Protein AF-A0A1C3NTG1-F1 (afdb_monomer_lite)

pLDDT: mean 83.84, std 12.1, range [39.91, 94.12]

Structure (mmCIF, N/CA/C/O backbone):
data_AF-A0A1C3NTG1-F1
#
_entry.id   AF-A0A1C3NTG1-F1
#
loop_
_atom_site.group_PDB
_atom_site.id
_atom_site.type_symbol
_atom_site.label_atom_id
_atom_s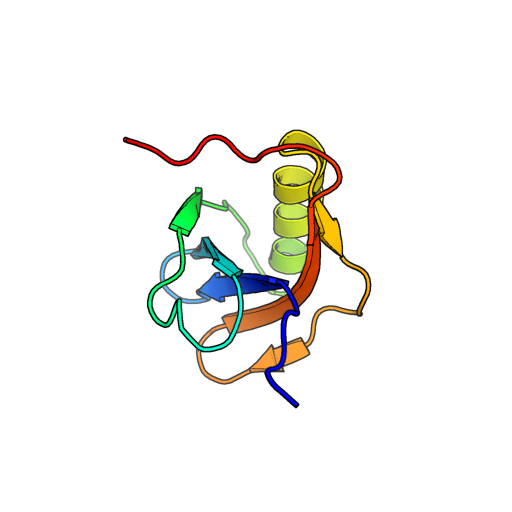ite.label_alt_id
_atom_site.label_comp_id
_atom_site.la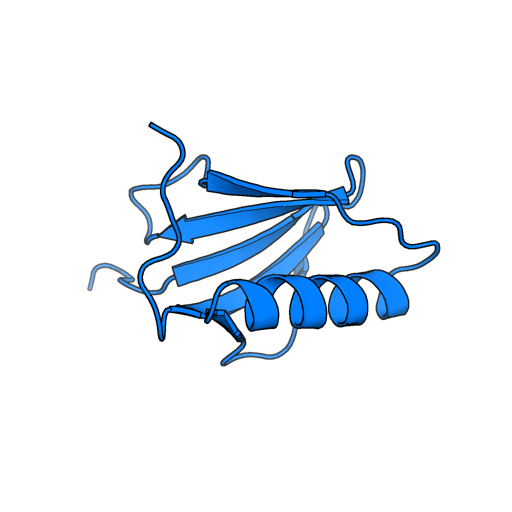bel_asym_id
_atom_site.label_entity_id
_atom_site.label_seq_id
_atom_site.pdbx_PDB_ins_code
_atom_site.Cartn_x
_atom_site.Cartn_y
_atom_site.Cartn_z
_atom_site.occupancy
_atom_site.B_iso_or_equiv
_atom_site.auth_seq_id
_atom_site.auth_comp_id
_atom_site.auth_asym_id
_atom_site.auth_atom_id
_atom_site.pdbx_PDB_model_num
ATOM 1 N N . MET A 1 1 ? -0.823 -3.431 23.908 1.00 46.12 1 MET A N 1
ATOM 2 C CA . MET A 1 1 ? -0.893 -2.183 23.130 1.00 46.12 1 MET A CA 1
ATOM 3 C C . MET A 1 1 ? -1.034 -2.677 21.710 1.00 46.12 1 MET A C 1
ATOM 5 O O . MET A 1 1 ? -0.072 -3.222 21.204 1.00 46.12 1 MET A O 1
ATOM 9 N N . THR A 1 2 ? -2.258 -2.753 21.194 1.00 51.28 2 THR A N 1
ATOM 10 C CA . THR A 1 2 ? -2.502 -3.223 19.825 1.00 51.28 2 THR A CA 1
ATOM 11 C C . THR A 1 2 ? -1.867 -2.198 18.901 1.00 51.28 2 THR A C 1
ATOM 13 O O . THR A 1 2 ? -2.177 -1.014 19.033 1.00 51.28 2 THR A O 1
ATOM 16 N N . ASP A 1 3 ? -0.933 -2.615 18.052 1.00 57.22 3 ASP A N 1
ATOM 17 C CA . ASP A 1 3 ? -0.361 -1.729 17.044 1.00 57.22 3 ASP A CA 1
ATOM 18 C C . ASP A 1 3 ? -1.491 -1.397 16.053 1.00 57.22 3 ASP A C 1
ATOM 20 O O . ASP A 1 3 ? -1.857 -2.191 15.190 1.00 57.22 3 ASP A O 1
ATOM 24 N N . THR A 1 4 ? -2.130 -0.242 16.253 1.00 68.38 4 THR A N 1
ATOM 25 C CA . THR A 1 4 ? -3.209 0.293 15.399 1.00 68.38 4 THR A CA 1
ATOM 26 C C . THR A 1 4 ? -2.652 0.952 14.134 1.00 68.38 4 THR A C 1
ATOM 28 O O . THR A 1 4 ? -3.352 1.702 13.459 1.00 68.38 4 THR A O 1
ATOM 31 N N . ASN A 1 5 ? -1.367 0.755 13.853 1.00 83.06 5 ASN A N 1
ATOM 32 C CA . ASN A 1 5 ? -0.703 1.400 12.740 1.00 83.06 5 ASN A CA 1
ATOM 33 C C . ASN A 1 5 ? -1.143 0.741 11.429 1.00 83.06 5 ASN A C 1
ATOM 35 O O . ASN A 1 5 ? -1.270 -0.482 11.335 1.00 83.06 5 ASN A O 1
ATOM 39 N N . THR A 1 6 ? -1.383 1.572 10.421 1.00 88.88 6 THR A N 1
ATOM 40 C CA . THR A 1 6 ? -1.598 1.116 9.052 1.00 88.88 6 THR A CA 1
ATOM 41 C C . THR A 1 6 ? -0.248 1.057 8.353 1.00 88.88 6 THR A C 1
ATOM 43 O O . THR A 1 6 ? 0.628 1.898 8.571 1.00 88.88 6 THR A O 1
ATOM 46 N N . TYR A 1 7 ? -0.065 0.062 7.500 1.00 90.50 7 TYR A N 1
ATOM 47 C CA . TYR A 1 7 ? 1.174 -0.149 6.773 1.00 90.50 7 TYR A CA 1
ATOM 48 C C . TYR A 1 7 ? 0.900 -0.296 5.284 1.00 90.50 7 TYR A C 1
ATOM 50 O O . TYR A 1 7 ? -0.125 -0.842 4.884 1.00 90.50 7 TYR A O 1
ATOM 58 N N . ALA A 1 8 ? 1.834 0.172 4.465 1.00 92.38 8 ALA A N 1
ATOM 59 C CA . ALA A 1 8 ? 1.896 -0.156 3.056 1.00 92.38 8 ALA A CA 1
ATOM 60 C C . ALA A 1 8 ? 2.998 -1.188 2.826 1.00 92.38 8 ALA A C 1
ATOM 62 O O . ALA A 1 8 ? 4.122 -1.036 3.308 1.00 92.38 8 ALA A O 1
ATOM 63 N N . TYR A 1 9 ? 2.664 -2.225 2.069 1.00 93.00 9 TYR A N 1
ATOM 64 C CA . TYR A 1 9 ? 3.592 -3.251 1.625 1.00 93.00 9 TYR A CA 1
ATOM 65 C C . TYR A 1 9 ? 3.603 -3.302 0.103 1.00 93.00 9 TYR A C 1
ATOM 67 O O . TYR A 1 9 ? 2.544 -3.310 -0.520 1.00 93.00 9 TYR A O 1
ATOM 75 N N . VAL A 1 10 ? 4.789 -3.343 -0.491 1.00 93.25 10 VAL A N 1
ATOM 76 C CA . VAL A 1 10 ? 4.982 -3.530 -1.929 1.00 93.25 10 VAL A CA 1
ATOM 77 C C . VAL A 1 10 ? 5.691 -4.853 -2.126 1.00 93.25 10 VAL A C 1
ATOM 79 O O . VAL A 1 10 ? 6.838 -5.009 -1.711 1.00 93.25 10 VAL A O 1
ATOM 82 N N . ASP A 1 11 ? 5.008 -5.786 -2.768 1.00 91.56 11 ASP A N 1
ATOM 83 C CA . ASP A 1 11 ? 5.548 -7.097 -3.091 1.00 91.56 11 ASP A CA 1
ATOM 84 C C . ASP A 1 11 ? 6.547 -6.975 -4.254 1.00 91.56 11 ASP A C 1
ATOM 86 O O . ASP A 1 11 ? 6.227 -6.419 -5.303 1.00 91.56 11 ASP A O 1
ATOM 90 N N . ALA A 1 12 ? 7.782 -7.443 -4.073 1.00 88.12 12 ALA A N 1
ATOM 91 C CA . ALA A 1 12 ? 8.840 -7.272 -5.070 1.00 88.12 12 ALA A CA 1
ATOM 92 C C . ALA A 1 12 ? 8.707 -8.220 -6.274 1.00 88.12 12 ALA A C 1
ATOM 94 O O . ALA A 1 12 ? 9.296 -7.944 -7.319 1.00 88.12 12 ALA A O 1
ATOM 95 N N . ASP A 1 13 ? 7.956 -9.316 -6.140 1.00 88.38 13 ASP A N 1
ATOM 96 C CA . ASP A 1 13 ? 7.770 -10.314 -7.196 1.00 88.38 13 ASP A CA 1
ATOM 97 C C . ASP A 1 13 ? 6.561 -9.982 -8.083 1.00 88.38 13 ASP A C 1
ATOM 99 O O . ASP A 1 13 ? 6.599 -10.143 -9.304 1.00 88.38 13 ASP A O 1
ATOM 103 N N . THR A 1 14 ? 5.476 -9.504 -7.474 1.00 90.94 14 THR A N 1
ATOM 104 C CA . THR A 1 14 ? 4.201 -9.196 -8.144 1.00 90.94 14 THR A CA 1
ATOM 105 C C . THR A 1 14 ? 3.994 -7.708 -8.404 1.00 90.94 14 THR A C 1
ATOM 107 O O . THR A 1 14 ? 3.147 -7.349 -9.225 1.00 90.94 14 THR A O 1
ATOM 110 N N . LEU A 1 15 ? 4.765 -6.851 -7.729 1.00 91.38 15 LEU A N 1
ATOM 111 C CA . LEU A 1 15 ? 4.627 -5.393 -7.723 1.00 91.38 15 LEU A CA 1
ATOM 112 C C . LEU A 1 15 ? 3.278 -4.904 -7.177 1.00 91.38 15 LEU A C 1
ATOM 114 O O . LEU A 1 15 ? 2.898 -3.750 -7.389 1.00 91.38 15 LEU A O 1
ATOM 118 N N . ASP A 1 16 ? 2.544 -5.767 -6.474 1.00 94.12 16 ASP A N 1
ATOM 119 C CA . ASP A 1 16 ? 1.280 -5.409 -5.844 1.00 94.12 16 ASP A CA 1
ATOM 120 C C . ASP A 1 16 ? 1.533 -4.544 -4.601 1.00 94.12 16 ASP A C 1
ATOM 122 O O . ASP A 1 16 ? 2.360 -4.869 -3.746 1.00 94.12 16 ASP A O 1
ATOM 126 N N . VAL A 1 17 ? 0.779 -3.451 -4.484 1.00 92.56 17 VAL A N 1
ATOM 127 C CA . VAL A 1 17 ? 0.766 -2.585 -3.302 1.00 92.56 17 VAL A CA 1
ATOM 128 C C . VAL A 1 17 ? -0.423 -2.953 -2.438 1.00 92.56 17 VAL A C 1
ATOM 130 O O . VAL A 1 17 ? -1.570 -2.934 -2.896 1.00 92.56 17 VAL A O 1
ATOM 133 N N . ARG A 1 18 ? -0.152 -3.258 -1.173 1.00 93.19 18 ARG A N 1
ATOM 134 C CA . ARG A 1 18 ? -1.143 -3.637 -0.171 1.00 93.19 18 ARG A CA 1
ATOM 135 C C . ARG A 1 18 ? -1.167 -2.639 0.968 1.00 93.19 18 ARG A C 1
ATOM 137 O O . ARG A 1 18 ? -0.118 -2.192 1.418 1.00 93.19 18 ARG A O 1
ATOM 144 N N . ILE A 1 19 ? -2.365 -2.335 1.450 1.00 91.06 19 ILE A N 1
ATOM 145 C CA . ILE A 1 19 ? -2.574 -1.599 2.695 1.00 91.06 19 ILE A CA 1
ATOM 146 C C . ILE A 1 19 ? -3.014 -2.591 3.763 1.00 91.06 19 ILE A C 1
ATOM 148 O O . ILE A 1 19 ? -4.050 -3.230 3.604 1.00 91.06 19 ILE A O 1
ATOM 152 N N . ILE A 1 20 ? -2.229 -2.691 4.829 1.00 89.81 20 ILE A N 1
ATOM 153 C CA . ILE A 1 20 ? -2.448 -3.563 5.981 1.00 89.81 20 ILE A CA 1
ATOM 154 C C . ILE A 1 20 ? -2.892 -2.701 7.161 1.00 89.81 20 ILE A C 1
ATOM 156 O O . ILE A 1 20 ? -2.148 -1.820 7.591 1.00 89.81 20 ILE A O 1
ATOM 160 N N . ARG A 1 21 ? -4.094 -2.930 7.690 1.00 87.75 21 ARG A N 1
ATOM 161 C CA . ARG A 1 21 ? -4.671 -2.125 8.783 1.00 87.75 21 ARG A CA 1
ATOM 162 C C . ARG A 1 21 ? -4.569 -2.843 10.131 1.00 87.75 21 ARG A C 1
ATOM 164 O O . ARG A 1 21 ? -5.494 -3.541 10.546 1.00 87.75 21 ARG A O 1
ATOM 171 N N . GLY A 1 22 ? -3.463 -2.618 10.841 1.00 81.00 22 GLY A N 1
ATOM 172 C CA . GLY A 1 22 ? -3.177 -3.241 12.138 1.00 81.00 22 GLY A CA 1
ATOM 173 C C . GLY A 1 22 ? -2.916 -4.753 12.062 1.00 81.00 22 GLY A C 1
ATOM 174 O O . GLY A 1 22 ? -3.023 -5.372 11.007 1.00 81.00 22 GLY A O 1
ATOM 175 N N . GLU A 1 23 ? -2.584 -5.373 13.201 1.00 70.50 23 GLU A N 1
ATOM 176 C CA . GLU A 1 23 ? -2.198 -6.802 13.264 1.00 70.50 23 GLU A CA 1
ATOM 177 C C . GLU A 1 23 ? -3.300 -7.790 12.841 1.00 70.50 23 GLU A C 1
ATOM 179 O O . GLU A 1 23 ? -3.003 -8.926 12.480 1.00 70.50 23 GLU A O 1
ATOM 184 N N . ALA A 1 24 ? -4.573 -7.389 12.902 1.00 74.06 24 ALA A N 1
ATOM 185 C CA . ALA A 1 24 ? -5.687 -8.264 12.537 1.00 74.06 24 ALA A CA 1
ATOM 186 C C . ALA A 1 24 ? -5.827 -8.456 11.015 1.00 74.06 24 ALA A C 1
ATOM 188 O O . ALA A 1 24 ? -6.452 -9.421 10.579 1.00 74.06 24 ALA A O 1
ATOM 189 N N . ASP A 1 25 ? -5.259 -7.549 10.220 1.00 77.44 25 ASP A N 1
ATOM 190 C CA . ASP A 1 25 ? -5.382 -7.519 8.765 1.00 77.44 25 ASP A CA 1
ATOM 191 C C . ASP A 1 25 ? -4.152 -8.161 8.109 1.00 77.44 25 ASP A C 1
ATOM 193 O O . ASP A 1 25 ? -3.332 -7.507 7.479 1.00 77.44 25 ASP A O 1
ATOM 197 N N . THR A 1 26 ? -3.973 -9.470 8.287 1.00 71.06 26 THR A N 1
ATOM 198 C CA . THR A 1 26 ? -2.732 -10.152 7.874 1.00 71.06 26 THR A CA 1
ATOM 199 C C . THR A 1 26 ? -2.528 -10.236 6.360 1.00 71.06 26 THR A C 1
ATOM 201 O O . THR A 1 26 ? -1.398 -10.405 5.910 1.00 71.06 26 THR A O 1
ATOM 204 N N . GLU A 1 27 ? -3.601 -10.157 5.569 1.00 78.31 27 GLU A N 1
ATOM 205 C CA . GLU A 1 27 ? -3.521 -10.216 4.101 1.00 78.31 27 GLU A CA 1
ATOM 206 C C . GLU A 1 27 ? -3.318 -8.835 3.465 1.00 78.31 27 GLU A C 1
ATOM 208 O O . GLU A 1 27 ? -2.628 -8.721 2.447 1.00 78.31 27 GLU A O 1
ATOM 213 N N . GLY A 1 28 ? -3.872 -7.783 4.075 1.00 84.00 28 GLY A N 1
ATOM 214 C CA . GLY A 1 28 ? -3.928 -6.453 3.485 1.00 84.00 28 GLY A CA 1
ATOM 215 C C . GLY A 1 28 ? -4.877 -6.364 2.286 1.00 84.00 28 GLY A C 1
ATOM 216 O O . GLY A 1 28 ? -5.207 -7.340 1.616 1.00 84.00 28 GLY A O 1
ATOM 217 N N . THR A 1 29 ? -5.310 -5.149 1.968 1.00 88.94 29 THR A N 1
ATOM 218 C CA . THR A 1 29 ? -6.080 -4.867 0.750 1.00 88.94 29 THR A CA 1
ATOM 219 C C . THR A 1 29 ? -5.133 -4.485 -0.380 1.00 88.94 29 THR A C 1
ATOM 221 O O . THR A 1 29 ? -4.390 -3.515 -0.236 1.00 88.94 29 THR A O 1
ATOM 224 N N . ILE A 1 30 ? -5.179 -5.186 -1.518 1.00 90.50 30 ILE A N 1
ATOM 225 C CA . ILE A 1 30 ? -4.467 -4.750 -2.730 1.00 90.50 30 ILE A CA 1
ATOM 226 C C . ILE A 1 30 ? -5.137 -3.481 -3.256 1.00 90.50 30 ILE A C 1
ATOM 228 O O . ILE A 1 30 ? -6.315 -3.488 -3.609 1.00 90.50 30 ILE A O 1
ATOM 232 N N . VAL A 1 31 ? -4.372 -2.396 -3.318 1.00 89.50 31 VAL A N 1
ATOM 233 C CA . VAL A 1 31 ? -4.850 -1.081 -3.769 1.00 89.50 31 VAL A CA 1
ATOM 234 C C . VAL A 1 31 ? -4.336 -0.699 -5.152 1.00 89.50 31 VAL A C 1
ATOM 236 O O . VAL A 1 31 ? -4.806 0.266 -5.750 1.00 89.50 31 VAL A O 1
ATOM 239 N N . GLY A 1 32 ? -3.388 -1.464 -5.684 1.00 90.44 32 GLY A N 1
ATOM 240 C CA . GLY A 1 32 ? -2.886 -1.291 -7.036 1.00 90.44 32 GLY A CA 1
ATOM 241 C C . GLY A 1 32 ? -1.675 -2.166 -7.312 1.00 90.44 32 GLY A C 1
ATOM 242 O O . GLY A 1 32 ? -1.186 -2.872 -6.433 1.00 90.44 32 GLY A O 1
ATOM 243 N N . ARG A 1 33 ? -1.194 -2.088 -8.550 1.00 92.75 33 ARG A N 1
ATOM 244 C CA . ARG A 1 33 ? 0.032 -2.735 -9.012 1.00 92.75 33 ARG A CA 1
ATOM 245 C C . ARG A 1 33 ? 0.950 -1.686 -9.614 1.00 92.75 33 ARG A C 1
ATOM 247 O O . ARG A 1 33 ? 0.483 -0.826 -10.363 1.00 92.75 33 ARG A O 1
ATOM 254 N N . LEU A 1 34 ? 2.229 -1.757 -9.277 1.00 92.19 34 LEU A N 1
ATOM 255 C CA . LEU A 1 34 ? 3.255 -0.862 -9.792 1.00 92.19 34 LEU A CA 1
ATOM 256 C C . LEU A 1 34 ? 3.887 -1.436 -11.057 1.00 92.19 34 LEU A C 1
ATOM 258 O O . LEU A 1 34 ? 3.949 -2.646 -11.252 1.00 92.19 34 LEU A O 1
ATOM 262 N N . ASP A 1 35 ? 4.391 -0.536 -11.890 1.00 87.12 35 ASP A N 1
ATOM 263 C CA . ASP A 1 35 ? 5.278 -0.851 -13.003 1.00 87.12 35 ASP A CA 1
ATOM 264 C C . ASP A 1 35 ? 6.594 -0.113 -12.734 1.00 87.12 35 ASP A C 1
ATOM 266 O O . ASP A 1 35 ? 6.668 1.112 -12.846 1.00 87.12 35 ASP A O 1
ATOM 270 N N . ALA A 1 36 ? 7.599 -0.837 -12.241 1.00 81.62 36 ALA A N 1
ATOM 271 C CA . ALA A 1 36 ? 8.888 -0.268 -11.865 1.00 81.62 36 ALA A CA 1
ATOM 272 C C . ALA A 1 36 ? 10.022 -1.248 -12.182 1.00 81.62 36 ALA A C 1
ATOM 274 O O . ALA A 1 36 ? 9.893 -2.455 -11.982 1.00 81.62 36 ALA A O 1
ATOM 275 N N . ALA A 1 37 ? 11.139 -0.713 -12.677 1.00 78.69 37 ALA A N 1
ATOM 276 C CA . ALA A 1 37 ? 12.283 -1.504 -13.131 1.00 78.69 37 ALA A CA 1
ATOM 277 C C . ALA A 1 37 ? 13.267 -1.870 -12.003 1.00 78.69 37 ALA A C 1
ATOM 279 O O . ALA A 1 37 ? 14.036 -2.821 -12.139 1.00 78.69 37 ALA A O 1
ATOM 280 N N . ASP A 1 38 ? 13.260 -1.115 -10.902 1.00 79.38 38 ASP A N 1
ATOM 281 C CA . ASP A 1 38 ? 14.220 -1.235 -9.806 1.00 79.38 38 ASP A CA 1
ATOM 282 C C . ASP A 1 38 ? 13.633 -0.766 -8.462 1.00 79.38 38 ASP A C 1
ATOM 284 O O . ASP A 1 38 ? 12.570 -0.148 -8.397 1.00 79.38 38 ASP A O 1
ATOM 288 N N . ARG A 1 39 ? 14.322 -1.096 -7.359 1.00 74.50 39 ARG A N 1
ATOM 289 C CA . ARG A 1 39 ? 13.840 -0.835 -5.989 1.00 74.50 39 ARG A CA 1
ATOM 290 C C . ARG A 1 39 ? 13.640 0.652 -5.660 1.00 74.50 39 ARG A C 1
ATOM 292 O O . ARG A 1 39 ? 12.596 0.968 -5.096 1.00 74.50 39 ARG A O 1
ATOM 299 N N . PRO A 1 40 ? 14.556 1.575 -6.012 1.00 81.44 40 PRO A N 1
ATOM 300 C CA . PRO A 1 40 ? 14.305 3.007 -5.842 1.00 81.44 40 PRO A CA 1
ATOM 301 C C . PRO A 1 40 ? 13.056 3.484 -6.595 1.00 81.44 40 PRO A C 1
ATOM 303 O O . PRO A 1 40 ? 12.259 4.255 -6.054 1.00 81.44 40 PRO A O 1
ATOM 306 N N . ALA A 1 41 ? 12.851 2.985 -7.819 1.00 86.88 41 ALA A N 1
ATOM 307 C CA . ALA A 1 41 ? 11.652 3.282 -8.592 1.00 86.88 41 ALA A CA 1
ATOM 308 C C . ALA A 1 41 ? 10.375 2.708 -7.947 1.00 86.88 41 ALA A C 1
ATOM 310 O O . ALA A 1 41 ? 9.321 3.335 -8.051 1.00 86.88 41 ALA A O 1
ATOM 311 N N . LEU A 1 42 ? 10.454 1.572 -7.239 1.00 86.75 42 LEU A N 1
ATOM 312 C CA . LEU A 1 42 ? 9.315 0.993 -6.515 1.00 86.75 42 LEU A CA 1
ATOM 313 C C . LEU A 1 42 ? 8.824 1.886 -5.378 1.00 86.75 42 LEU A C 1
ATOM 315 O O . LEU A 1 42 ? 7.624 2.139 -5.309 1.00 86.75 42 LEU A O 1
ATOM 319 N N . SER A 1 43 ? 9.715 2.396 -4.519 1.00 89.31 43 SER A N 1
ATOM 320 C CA . SER A 1 43 ? 9.306 3.308 -3.439 1.00 89.31 43 SER A CA 1
ATOM 321 C C . SER A 1 43 ? 8.666 4.584 -3.988 1.00 89.31 43 SER A C 1
ATOM 323 O O . SER A 1 43 ? 7.608 4.992 -3.519 1.00 89.31 43 SER A O 1
ATOM 325 N N . GLU A 1 44 ? 9.239 5.167 -5.048 1.00 91.00 44 GLU A N 1
ATOM 326 C CA . GLU A 1 44 ? 8.682 6.380 -5.657 1.00 91.00 44 GLU A CA 1
ATOM 327 C C . GLU A 1 44 ? 7.316 6.119 -6.317 1.00 91.00 44 GLU A C 1
ATOM 329 O O . GLU A 1 44 ? 6.392 6.932 -6.212 1.00 91.00 44 GLU A O 1
ATOM 334 N N . ALA A 1 45 ? 7.163 4.986 -7.008 1.00 91.88 45 ALA A N 1
ATOM 335 C CA . ALA A 1 45 ? 5.899 4.601 -7.626 1.00 91.88 45 ALA A CA 1
ATOM 336 C C . ALA A 1 45 ? 4.820 4.300 -6.573 1.00 91.88 45 ALA A C 1
ATOM 338 O O . ALA A 1 45 ? 3.668 4.708 -6.741 1.00 91.88 45 ALA A O 1
ATOM 339 N N . ALA A 1 46 ? 5.199 3.651 -5.469 1.00 92.06 46 ALA A N 1
AT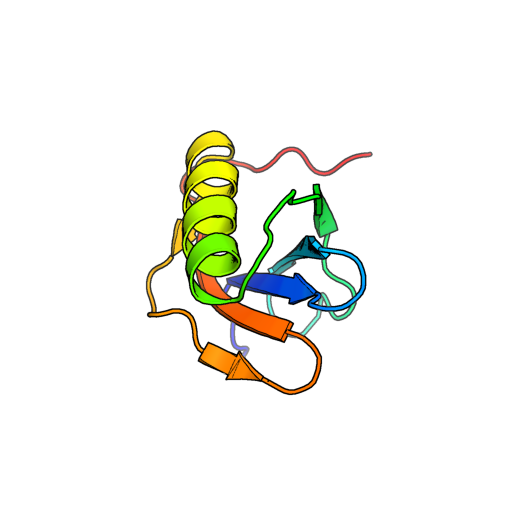OM 340 C CA . ALA A 1 46 ? 4.320 3.398 -4.338 1.00 92.06 46 ALA A CA 1
ATOM 341 C C . ALA A 1 46 ? 3.855 4.707 -3.691 1.00 92.06 46 ALA A C 1
ATOM 343 O O . ALA A 1 46 ? 2.656 4.884 -3.501 1.00 92.06 46 ALA A O 1
ATOM 344 N N . ASP A 1 47 ? 4.758 5.659 -3.442 1.00 91.94 47 ASP A N 1
ATOM 345 C CA . ASP A 1 47 ? 4.406 6.968 -2.878 1.00 91.94 47 ASP A CA 1
ATOM 346 C C . ASP A 1 47 ? 3.399 7.719 -3.749 1.00 91.94 47 ASP A C 1
ATOM 348 O O . ASP A 1 47 ? 2.419 8.272 -3.245 1.00 91.94 47 ASP A O 1
ATOM 352 N N . LYS A 1 48 ? 3.595 7.700 -5.073 1.00 92.25 48 LYS A N 1
ATOM 353 C CA . LYS A 1 48 ? 2.648 8.305 -6.017 1.00 92.25 48 LYS A CA 1
ATOM 354 C C . LYS A 1 48 ? 1.285 7.628 -5.942 1.00 92.25 48 LYS A C 1
ATOM 356 O O . LYS A 1 48 ? 0.281 8.331 -5.858 1.00 92.25 48 LYS A O 1
ATOM 361 N N . LEU A 1 49 ? 1.235 6.294 -5.950 1.00 91.81 49 LEU A N 1
ATOM 362 C CA . LEU A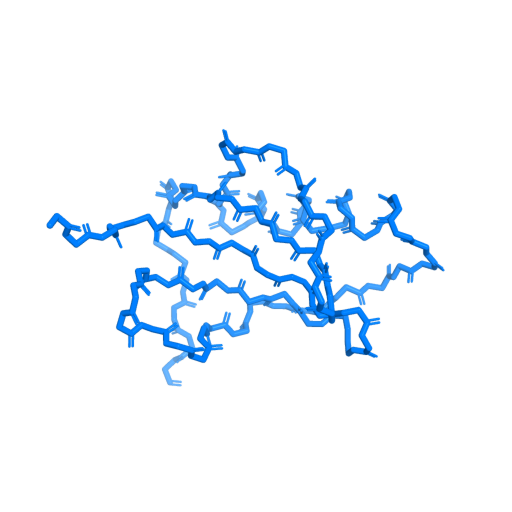 1 49 ? -0.021 5.551 -5.838 1.00 91.81 49 LEU A CA 1
ATOM 363 C C . LEU A 1 49 ? -0.731 5.871 -4.517 1.00 91.81 49 LEU A C 1
ATOM 365 O O . LEU A 1 49 ? -1.902 6.244 -4.526 1.00 91.81 49 LEU A O 1
ATOM 369 N N . LEU A 1 50 ? -0.024 5.790 -3.392 1.00 91.19 50 LEU A N 1
ATOM 370 C CA . LEU A 1 50 ? -0.581 6.071 -2.072 1.00 91.19 50 LEU A CA 1
ATOM 371 C C . LEU A 1 50 ? -1.125 7.502 -1.989 1.00 91.19 50 LEU A C 1
ATOM 373 O O . LEU A 1 50 ? -2.255 7.700 -1.539 1.00 91.19 50 LEU A O 1
ATOM 377 N N . ALA A 1 51 ? -0.400 8.486 -2.529 1.00 90.69 51 ALA A N 1
ATOM 378 C CA . ALA A 1 51 ? -0.859 9.870 -2.576 1.00 90.69 51 ALA A CA 1
ATOM 379 C C . ALA A 1 51 ? -2.191 10.029 -3.335 1.00 90.69 51 ALA A C 1
ATOM 381 O O . ALA A 1 51 ? -3.050 10.795 -2.896 1.00 90.69 51 ALA A O 1
ATOM 382 N N . THR A 1 52 ? -2.415 9.281 -4.428 1.00 90.00 52 THR A N 1
ATOM 383 C CA . THR A 1 52 ? -3.713 9.299 -5.142 1.00 90.00 52 THR A CA 1
ATOM 384 C C . THR A 1 52 ? -4.870 8.740 -4.315 1.00 90.00 52 THR A C 1
ATOM 386 O O . THR A 1 52 ? -6.016 9.133 -4.523 1.00 90.00 52 THR A O 1
ATOM 389 N N . LEU A 1 53 ? -4.574 7.860 -3.356 1.00 88.69 53 LEU A N 1
ATOM 390 C CA . LEU A 1 53 ? -5.546 7.243 -2.454 1.00 88.69 53 LEU A CA 1
ATOM 391 C C . LEU A 1 53 ? -5.753 8.057 -1.167 1.00 88.69 53 LEU A C 1
ATOM 393 O O . LEU A 1 53 ? -6.532 7.658 -0.305 1.00 88.69 53 LEU A O 1
ATOM 397 N N . GLY A 1 54 ? -5.057 9.189 -1.015 1.00 88.69 54 GLY A N 1
ATOM 398 C CA . GLY A 1 54 ? -5.049 9.957 0.229 1.00 88.69 54 GLY A CA 1
ATOM 399 C C . GLY A 1 54 ? -4.314 9.240 1.362 1.00 88.69 54 GLY A C 1
ATOM 400 O O . GLY A 1 54 ? -4.621 9.462 2.532 1.00 88.69 54 GLY A O 1
ATOM 401 N N . VAL A 1 55 ? -3.352 8.383 1.034 1.00 89.94 55 VAL A N 1
ATOM 402 C CA . VAL A 1 55 ? -2.508 7.665 1.988 1.00 89.94 55 VAL A CA 1
ATOM 403 C C . VAL A 1 55 ? -1.112 8.258 1.932 1.00 89.94 55 VAL A C 1
ATOM 405 O O . VAL A 1 55 ? -0.571 8.484 0.851 1.00 89.94 55 VAL A O 1
ATOM 408 N N . ARG A 1 56 ? -0.522 8.536 3.094 1.00 89.75 56 ARG A N 1
ATOM 409 C CA . ARG A 1 56 ? 0.831 9.096 3.173 1.00 89.75 56 ARG A CA 1
ATOM 410 C C . ARG A 1 56 ? 1.750 8.192 3.990 1.00 89.75 56 ARG A C 1
ATOM 412 O O . ARG A 1 56 ? 1.337 7.767 5.069 1.00 89.75 56 ARG A O 1
ATOM 419 N N . PRO A 1 57 ? 2.988 7.939 3.549 1.00 90.00 57 PRO A N 1
ATOM 420 C CA . PRO A 1 57 ? 4.001 7.361 4.417 1.00 90.00 57 PRO A CA 1
ATOM 421 C C . PRO A 1 57 ? 4.343 8.329 5.547 1.00 90.00 57 PRO A C 1
ATOM 423 O O . PRO A 1 57 ? 4.509 9.530 5.330 1.00 90.00 57 PRO A O 1
ATOM 426 N N . VAL A 1 58 ? 4.453 7.793 6.757 1.00 90.56 58 VAL A N 1
ATOM 427 C CA . VAL A 1 58 ? 4.972 8.501 7.939 1.00 90.56 58 VAL A CA 1
ATOM 428 C C . VAL A 1 58 ? 6.311 7.949 8.411 1.00 90.56 58 VAL A C 1
ATOM 430 O O . VAL A 1 58 ? 6.949 8.534 9.284 1.00 90.56 58 VAL A O 1
ATOM 433 N N . SER A 1 59 ? 6.750 6.842 7.816 1.00 91.19 59 SER A N 1
ATOM 434 C CA . SER A 1 59 ? 8.104 6.322 7.937 1.00 91.19 59 SER A CA 1
ATOM 435 C C . SER A 1 59 ? 8.745 6.201 6.562 1.00 91.19 59 SER A C 1
ATOM 437 O O . SER A 1 59 ? 8.046 6.031 5.563 1.00 91.19 59 SER A O 1
ATOM 439 N N . ASP A 1 60 ? 10.074 6.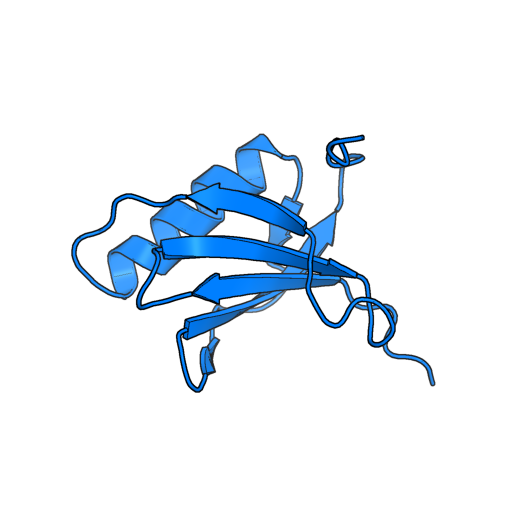187 6.525 1.00 90.75 60 ASP A N 1
ATOM 440 C CA . ASP A 1 60 ? 10.808 5.764 5.336 1.00 90.75 60 ASP A CA 1
ATOM 441 C C . ASP A 1 60 ? 10.448 4.323 4.943 1.00 90.75 60 ASP A C 1
ATOM 443 O O . ASP A 1 60 ? 10.123 3.485 5.798 1.00 90.75 60 ASP A O 1
ATOM 447 N N . TRP A 1 61 ? 10.542 4.037 3.643 1.00 91.88 61 TRP A N 1
ATOM 448 C CA . TRP A 1 61 ? 10.436 2.685 3.109 1.00 91.88 61 TRP A CA 1
ATOM 449 C C . TRP A 1 61 ? 11.605 1.832 3.596 1.00 91.88 61 TRP A C 1
ATOM 451 O O . TRP A 1 61 ? 12.771 2.222 3.516 1.00 91.88 61 TRP A O 1
ATOM 461 N N . ARG A 1 62 ? 11.286 0.646 4.107 1.00 91.31 62 ARG A N 1
ATOM 462 C CA . ARG A 1 62 ? 12.251 -0.331 4.604 1.00 91.31 62 ARG A CA 1
ATOM 463 C C . ARG A 1 62 ? 12.198 -1.573 3.735 1.00 91.31 62 ARG A C 1
ATOM 465 O O . ARG A 1 62 ? 11.124 -2.123 3.508 1.00 91.31 62 ARG A O 1
ATOM 472 N N . ASP A 1 63 ? 13.363 -2.039 3.308 1.00 90.31 63 ASP A N 1
ATOM 473 C CA . ASP A 1 63 ? 13.491 -3.358 2.707 1.00 90.31 63 ASP A CA 1
ATOM 474 C C . ASP A 1 63 ? 13.214 -4.440 3.751 1.00 90.31 63 ASP A C 1
ATOM 476 O O . ASP A 1 63 ? 13.823 -4.479 4.826 1.00 90.31 63 ASP A O 1
ATOM 480 N N . VAL A 1 64 ? 12.293 -5.330 3.407 1.00 89.50 64 VAL A N 1
ATOM 481 C CA . VAL A 1 64 ? 11.941 -6.516 4.181 1.00 89.50 64 VAL A CA 1
ATOM 482 C C . VAL A 1 64 ? 12.023 -7.743 3.281 1.00 89.50 64 VAL A C 1
ATOM 484 O O . VAL A 1 64 ? 12.234 -7.645 2.069 1.00 89.50 64 VAL A O 1
ATOM 487 N N . GLU A 1 65 ? 11.883 -8.928 3.867 1.00 88.50 65 GLU A N 1
ATOM 488 C CA . GLU A 1 65 ? 11.787 -10.144 3.065 1.00 88.50 65 GLU A CA 1
ATOM 489 C C . GLU A 1 65 ? 10.567 -10.054 2.128 1.00 88.50 65 GLU A C 1
ATOM 491 O O . GLU A 1 65 ? 9.453 -9.744 2.555 1.00 88.50 65 GLU A O 1
ATOM 496 N N . GLY A 1 66 ? 10.805 -10.250 0.829 1.00 85.88 66 GLY A N 1
ATOM 497 C CA . GLY A 1 66 ? 9.773 -10.214 -0.212 1.00 85.88 66 GLY A CA 1
ATOM 498 C C . GLY A 1 66 ? 9.358 -8.828 -0.721 1.00 85.88 66 GLY A C 1
ATOM 499 O O . GLY A 1 66 ? 8.576 -8.768 -1.664 1.00 85.88 66 GLY A O 1
ATOM 500 N N . GLY A 1 67 ? 9.856 -7.710 -0.174 1.00 91.00 67 GLY A N 1
ATOM 501 C CA . GLY A 1 67 ? 9.314 -6.412 -0.587 1.00 91.00 67 GLY A CA 1
ATOM 502 C C . GLY A 1 67 ? 9.815 -5.166 0.134 1.00 91.00 67 GLY A C 1
ATOM 503 O O . GLY A 1 67 ? 10.824 -5.177 0.842 1.00 91.00 67 GLY A O 1
ATOM 504 N N . LEU A 1 68 ? 9.066 -4.081 -0.058 1.00 92.50 68 LEU A N 1
ATOM 505 C CA . LEU A 1 68 ? 9.223 -2.822 0.666 1.00 92.50 68 LEU A CA 1
ATOM 506 C C . LEU A 1 68 ? 8.064 -2.629 1.639 1.00 92.50 68 LEU A C 1
ATOM 508 O O . LEU A 1 68 ? 6.920 -2.961 1.338 1.00 92.50 68 LEU A O 1
ATOM 512 N N . PHE A 1 69 ? 8.362 -2.049 2.793 1.00 91.75 69 PHE A N 1
ATOM 513 C CA . PHE A 1 69 ? 7.397 -1.803 3.853 1.00 91.75 69 PHE A CA 1
ATOM 514 C C . PHE A 1 69 ? 7.527 -0.382 4.400 1.00 91.75 69 PHE A C 1
ATOM 516 O O . PHE A 1 69 ? 8.635 0.061 4.706 1.00 91.75 69 PHE A O 1
ATOM 523 N N . ALA A 1 70 ? 6.407 0.311 4.587 1.00 92.94 70 ALA A N 1
ATOM 524 C CA . ALA A 1 70 ? 6.354 1.610 5.251 1.00 92.94 70 ALA A CA 1
ATOM 525 C C . ALA A 1 70 ? 5.118 1.721 6.150 1.00 92.94 70 ALA A C 1
ATOM 527 O O . ALA A 1 70 ? 4.051 1.199 5.836 1.00 92.94 70 ALA A O 1
ATOM 528 N N . VAL A 1 71 ? 5.248 2.439 7.264 1.00 91.75 71 VAL A N 1
ATOM 529 C CA . VAL A 1 71 ? 4.106 2.871 8.073 1.00 91.75 71 VAL A CA 1
ATOM 530 C C . VAL A 1 71 ? 3.426 4.023 7.349 1.00 91.75 71 VAL A C 1
ATOM 532 O O . VAL A 1 71 ? 4.091 4.967 6.915 1.00 91.75 71 VAL A O 1
ATOM 535 N N . VAL A 1 72 ? 2.105 3.956 7.235 1.00 91.81 72 VAL A N 1
ATOM 536 C CA . VAL A 1 72 ? 1.303 4.952 6.532 1.00 91.81 72 VAL A CA 1
ATOM 537 C C . VAL A 1 72 ? 0.153 5.456 7.393 1.00 91.81 72 VAL A C 1
ATOM 539 O O . VAL A 1 72 ? -0.342 4.772 8.285 1.00 91.81 72 VAL A O 1
ATOM 542 N N . GLU A 1 73 ? -0.305 6.660 7.083 1.00 89.56 73 GLU A N 1
ATOM 543 C CA . GLU A 1 73 ? -1.542 7.222 7.608 1.00 89.56 73 GLU A CA 1
ATOM 544 C C . GLU A 1 73 ? -2.544 7.432 6.470 1.00 89.56 73 GLU A C 1
ATOM 546 O O . GLU A 1 73 ? -2.230 8.037 5.439 1.00 89.56 73 GLU A O 1
ATOM 551 N N . GLU A 1 74 ? -3.771 6.957 6.672 1.00 83.12 74 GLU A N 1
ATOM 552 C CA . GLU A 1 74 ? -4.901 7.202 5.779 1.00 83.12 74 GLU A CA 1
ATOM 553 C C . GLU A 1 74 ? -5.510 8.571 6.118 1.00 83.12 74 GLU A C 1
ATOM 555 O O . GLU A 1 74 ? -6.129 8.764 7.164 1.00 83.12 74 GLU A O 1
ATOM 560 N N . THR A 1 75 ? -5.319 9.551 5.236 1.00 74.38 75 THR A N 1
ATOM 561 C CA . THR A 1 75 ? -5.934 10.886 5.359 1.00 74.38 75 THR A CA 1
ATOM 562 C C . THR A 1 75 ? -7.312 10.955 4.696 1.00 74.38 75 THR A C 1
ATOM 564 O O . THR A 1 75 ? -8.085 11.878 4.957 1.00 74.38 75 THR A O 1
ATOM 567 N N . ALA A 1 76 ? -7.637 9.955 3.873 1.00 67.81 76 ALA A N 1
ATOM 568 C CA . ALA A 1 76 ? -8.941 9.727 3.270 1.00 67.81 76 ALA A CA 1
ATOM 569 C C . ALA A 1 76 ? -9.334 8.251 3.416 1.00 67.81 76 ALA A C 1
ATOM 571 O O . ALA A 1 76 ? -8.472 7.380 3.527 1.00 67.81 76 ALA A O 1
ATOM 572 N N . ALA A 1 77 ? -10.638 7.966 3.399 1.00 62.66 77 ALA A N 1
ATOM 573 C CA . ALA A 1 77 ? -11.119 6.591 3.362 1.00 62.66 77 ALA A CA 1
ATOM 574 C C . ALA A 1 77 ? -10.725 5.965 2.017 1.00 62.66 77 ALA A C 1
ATOM 576 O O . ALA A 1 77 ? -11.290 6.320 0.979 1.00 62.66 77 ALA A O 1
ATOM 577 N N . VAL A 1 78 ? -9.753 5.052 2.033 1.00 63.41 78 VAL A N 1
ATOM 578 C CA . VAL A 1 78 ? -9.402 4.269 0.848 1.00 63.41 78 VAL A CA 1
ATOM 579 C C . VAL A 1 78 ? -10.603 3.382 0.519 1.00 63.41 78 VAL A C 1
ATOM 581 O O . VAL A 1 78 ? -11.069 2.661 1.406 1.00 63.41 78 VAL A O 1
ATOM 584 N N . PRO A 1 79 ? -11.137 3.422 -0.713 1.00 59.94 79 PRO A N 1
ATOM 585 C CA . PRO A 1 79 ? -12.259 2.574 -1.081 1.00 59.94 79 PRO A CA 1
ATOM 586 C C . PRO A 1 79 ? -11.856 1.106 -0.915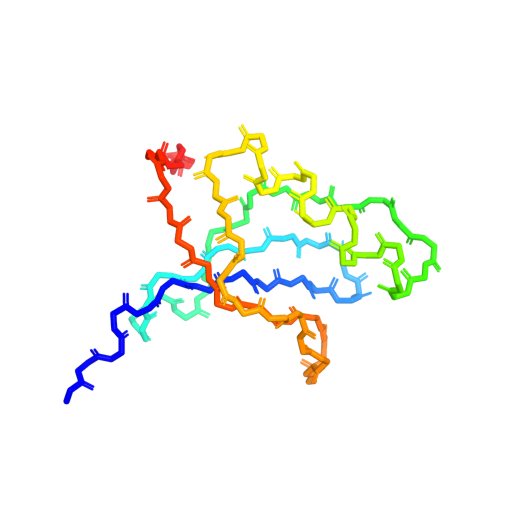 1.00 59.94 79 PRO A C 1
ATOM 588 O O . PRO A 1 79 ? -11.012 0.593 -1.646 1.00 59.94 79 PRO A O 1
ATOM 591 N N . THR A 1 80 ? -12.449 0.426 0.066 1.00 55.53 80 THR A N 1
ATOM 592 C CA . THR A 1 80 ? -12.368 -1.030 0.168 1.00 55.53 80 THR A CA 1
ATOM 593 C C . THR A 1 80 ? -13.167 -1.600 -0.989 1.00 55.53 80 THR A C 1
ATOM 595 O O . THR A 1 80 ? -14.368 -1.336 -1.087 1.00 55.53 80 THR A O 1
ATOM 598 N N . ALA A 1 81 ? -12.501 -2.331 -1.884 1.00 57.91 81 ALA A N 1
ATOM 599 C CA . ALA A 1 81 ? -13.191 -3.115 -2.895 1.00 57.91 81 ALA A CA 1
ATOM 600 C C . ALA A 1 81 ? -14.157 -4.062 -2.163 1.00 57.91 81 ALA A C 1
ATOM 602 O O . ALA A 1 81 ? -13.719 -4.898 -1.374 1.00 57.91 81 ALA A O 1
ATOM 603 N N . GLY A 1 82 ? -15.457 -3.815 -2.333 1.00 39.91 82 GLY A N 1
ATOM 604 C CA . GLY A 1 82 ? -16.537 -4.648 -1.805 1.00 39.91 82 GLY A CA 1
ATOM 605 C C . GLY A 1 82 ? -16.814 -5.849 -2.690 1.00 39.91 82 GLY A C 1
ATOM 606 O O . GLY A 1 82 ? -16.503 -5.770 -3.902 1.00 39.91 82 GLY A O 1
#

Organism: NCBI:txid1839754

Sequence (82 aa):
MTDTNTYAYVDADTLDVRIIRGEADTEGTIVGRLDAADRPALSEAADKLLATLGVRPVSDWRDVEGGLFAVVEETAAVPTAG

Secondary structure (DSSP, 8-state):
-----EEEEEETTT-EEEEEESTT-SS-EEEEE---SSHHHHHHHHHHHHHHTTEEESS--EEETTEEEEEEEESS------

Radius of gyration: 11.76 Å; chains: 1; bounding box: 31×21×36 Å

Foldseek 3Di:
DFPQWWKWWQFPVFQFIFIAGTPVRVPGAGQDGDDADDQVRSQVRNQVSCVVQQKHFPDDWDDDVRTIMTTIDRPDPRDRPD